Protein AF-A0A162D3D7-F1 (afdb_monomer)

Foldseek 3Di:
DDCVVVVVVVVVVPDDPDPPPDDDDDPPDDDDDDPDDDDDDPDDPPPPPPVPPPDDDDDDDPDPDPDDDDDDDDWDKKWKWWWAADPVGDIDIDIDIGTDDQDPVQSVCCVPVVDHPNHHFPDDPPDTDDDDHFDDDNDHGDMTID

Sequence (146 aa):
MSPLPFMLLLSLCWIRPQAFETTVCDCSEPLRMGILPFSGANCWPKGNGKNNVQVKYGVYSEERAAAHFPGYICAKWKNMKHITMSFFGQVVIVPDKVSIDTTPSECNDMVNHKKCNGNEMKASDNKYVFDHEPTTLKYWMSTVTA

Mean predicted aligned error: 20.04 Å

Solvent-accessible surface area (backbone atoms only — not comparable to full-atom values): 10210 Å² total; per-residue (Å²): 134,79,71,68,70,64,59,58,60,64,66,59,75,75,66,75,84,74,78,83,79,82,79,82,80,85,75,89,76,80,82,90,75,81,97,70,90,74,82,87,72,86,82,67,78,80,72,79,79,73,77,76,73,90,73,90,79,84,87,83,76,91,72,82,71,82,86,84,73,93,80,84,88,72,83,42,66,39,33,34,38,42,33,45,53,45,98,87,68,53,74,47,76,46,79,47,76,45,82,43,90,65,51,73,68,56,38,49,38,35,71,75,68,38,27,57,96,85,40,74,37,44,82,52,95,96,43,73,47,73,85,65,80,45,72,86,71,92,52,75,68,38,79,39,73,72

Radius of gyration: 50.1 Å; Cα contacts (8 Å, |Δi|>4): 122; chains: 1; bounding box: 76×42×134 Å

Organism: NCBI:txid35525

Structure (mmCIF, N/CA/C/O backbone):
data_AF-A0A162D3D7-F1
#
_entry.id   AF-A0A162D3D7-F1
#
loop_
_atom_site.group_PDB
_atom_site.id
_atom_site.type_symbol
_atom_site.label_atom_id
_atom_site.label_alt_id
_atom_site.label_comp_id
_atom_site.label_asym_id
_atom_site.label_entity_id
_atom_site.label_seq_id
_atom_site.pdbx_PDB_ins_code
_atom_site.Cartn_x
_atom_site.Cartn_y
_atom_site.Cartn_z
_atom_site.occupancy
_atom_site.B_iso_or_equiv
_atom_site.auth_seq_id
_atom_site.auth_comp_id
_atom_site.auth_asym_id
_atom_site.auth_atom_id
_atom_site.pdbx_PDB_model_num
ATOM 1 N N . MET A 1 1 ? -19.568 15.709 -112.166 1.00 46.06 1 MET A N 1
ATOM 2 C CA . MET A 1 1 ? -18.283 16.378 -112.475 1.00 46.06 1 MET A CA 1
ATOM 3 C C . MET A 1 1 ? -17.251 15.900 -111.463 1.00 46.06 1 MET A C 1
ATOM 5 O O . MET A 1 1 ? -17.601 15.714 -110.308 1.00 46.06 1 MET A O 1
ATOM 9 N N . SER A 1 2 ? -16.065 15.549 -111.957 1.00 53.56 2 SER A N 1
ATOM 10 C CA . SER A 1 2 ? -15.109 14.576 -111.396 1.00 53.56 2 SER A CA 1
ATOM 11 C C . SER A 1 2 ? -14.610 14.881 -109.966 1.00 53.56 2 SER A C 1
ATOM 13 O O . SER A 1 2 ? -14.330 16.045 -109.694 1.00 53.56 2 SER A O 1
ATOM 15 N N . PRO A 1 3 ? -14.415 13.881 -109.074 1.00 57.16 3 PRO A N 1
ATOM 16 C CA . PRO A 1 3 ? -13.950 14.091 -107.693 1.00 57.16 3 PRO A CA 1
ATOM 17 C C . PRO A 1 3 ? -12.420 14.244 -107.574 1.00 57.16 3 PRO A C 1
ATOM 19 O O . PRO A 1 3 ? -11.886 14.379 -106.475 1.00 57.16 3 PRO A O 1
ATOM 22 N N . LEU A 1 4 ? -11.697 14.253 -108.700 1.00 58.34 4 LEU A N 1
ATOM 23 C CA . LEU A 1 4 ? -10.238 14.380 -108.746 1.00 58.34 4 LEU A CA 1
ATOM 24 C C . LEU A 1 4 ? -9.638 15.675 -108.153 1.00 58.34 4 LEU A C 1
ATOM 26 O O . LEU A 1 4 ? -8.566 15.566 -107.557 1.00 58.34 4 LEU A O 1
ATOM 30 N N . PRO A 1 5 ? -10.254 16.875 -108.227 1.00 58.16 5 PRO A N 1
ATOM 31 C CA . PRO A 1 5 ? -9.637 18.056 -107.624 1.00 58.16 5 PRO A CA 1
ATOM 32 C C . PRO A 1 5 ? -9.719 18.033 -106.088 1.00 58.16 5 PRO A C 1
ATOM 34 O O . PRO A 1 5 ? -8.891 18.648 -105.424 1.00 58.16 5 PRO A O 1
ATOM 37 N N . PHE A 1 6 ? -10.666 17.281 -105.512 1.00 58.59 6 PHE A N 1
ATOM 38 C CA . PHE A 1 6 ? -10.881 17.210 -104.063 1.00 58.59 6 PHE A CA 1
ATOM 39 C C . PHE A 1 6 ? -9.842 16.324 -103.350 1.00 58.59 6 PHE A C 1
ATOM 41 O O . PHE A 1 6 ? -9.469 16.603 -102.214 1.00 58.59 6 PHE A O 1
ATOM 48 N N . MET A 1 7 ? -9.310 15.301 -104.032 1.00 59.78 7 MET A N 1
ATOM 49 C CA . MET A 1 7 ? -8.263 14.414 -103.493 1.00 59.78 7 MET A CA 1
ATOM 50 C C . MET A 1 7 ? -6.859 15.044 -103.509 1.00 59.78 7 MET A C 1
ATOM 52 O O . MET A 1 7 ? -6.045 14.747 -102.638 1.00 59.78 7 MET A O 1
ATOM 56 N N . LEU A 1 8 ? -6.571 15.957 -104.444 1.00 59.91 8 LEU A N 1
ATOM 57 C CA . LEU A 1 8 ? -5.290 16.681 -104.499 1.00 59.91 8 LEU A CA 1
ATOM 58 C C . LEU A 1 8 ? -5.172 17.739 -103.390 1.00 59.91 8 LEU A C 1
ATOM 60 O O . LEU A 1 8 ? -4.105 17.894 -102.801 1.00 59.91 8 LEU A O 1
ATOM 64 N N . LEU A 1 9 ? -6.274 18.403 -103.032 1.00 57.97 9 LEU A N 1
ATOM 65 C CA . LEU A 1 9 ? -6.306 19.405 -101.959 1.00 57.97 9 LEU A CA 1
ATOM 66 C C . LEU A 1 9 ? -6.099 18.803 -100.558 1.00 57.97 9 LEU A C 1
ATOM 68 O O . LEU A 1 9 ? -5.466 19.435 -99.717 1.00 57.97 9 LEU A O 1
ATOM 72 N N . LEU A 1 10 ? -6.534 17.559 -100.323 1.00 57.84 10 LEU A N 1
ATOM 73 C CA . LEU A 1 10 ? -6.277 16.840 -99.065 1.00 57.84 10 LEU A CA 1
ATOM 74 C C . LEU A 1 10 ? -4.800 16.431 -98.897 1.00 57.84 10 LEU A C 1
ATOM 76 O O . LEU A 1 10 ? -4.317 16.367 -97.770 1.00 57.84 10 LEU A O 1
ATOM 80 N N . SER A 1 11 ? -4.057 16.230 -99.994 1.00 60.66 11 SER A N 1
ATOM 81 C CA . SER A 1 11 ? -2.624 15.881 -99.944 1.00 60.66 11 SER A CA 1
ATOM 82 C C . SER A 1 11 ? -1.685 17.046 -99.593 1.00 60.66 11 SER A C 1
ATOM 84 O O . SER A 1 11 ? -0.559 16.814 -99.159 1.00 60.66 11 SER A O 1
ATOM 86 N N . LEU A 1 12 ? -2.138 18.300 -99.712 1.00 58.28 12 LEU A N 1
ATOM 87 C CA . LEU A 1 12 ? -1.333 19.493 -99.403 1.00 58.28 12 LEU A CA 1
ATOM 88 C C . LEU A 1 12 ? -1.488 19.969 -97.944 1.00 58.28 12 LEU A C 1
ATOM 90 O O . LEU A 1 12 ? -0.704 20.793 -97.479 1.00 58.28 12 LEU A O 1
ATOM 94 N N . CYS A 1 13 ? -2.433 19.404 -97.182 1.00 52.62 13 CYS A N 1
ATOM 95 C CA . CYS A 1 13 ? -2.620 19.685 -95.751 1.00 52.62 13 CYS A CA 1
ATOM 96 C C . CYS A 1 13 ? -1.647 18.937 -94.814 1.00 52.62 13 CYS A C 1
ATOM 98 O O . CYS A 1 13 ? -1.730 19.106 -93.597 1.00 52.62 13 CYS A O 1
ATOM 100 N N . TRP A 1 14 ? -0.703 18.152 -95.346 1.00 52.34 14 TRP A N 1
ATOM 101 C CA . TRP A 1 14 ? 0.344 17.483 -94.557 1.00 52.34 14 TRP A CA 1
ATOM 102 C C . TRP A 1 14 ? 1.698 18.191 -94.538 1.00 52.34 14 TRP A C 1
ATOM 104 O O . TRP A 1 14 ? 2.630 17.698 -93.909 1.00 52.34 14 TRP A O 1
ATOM 114 N N . ILE A 1 15 ? 1.808 19.380 -95.128 1.00 56.00 15 ILE A N 1
ATOM 115 C CA . ILE A 1 15 ? 3.042 20.164 -95.063 1.00 56.00 15 ILE A CA 1
ATOM 116 C C . ILE A 1 15 ? 2.769 21.416 -94.236 1.00 56.00 15 ILE A C 1
ATOM 118 O O . ILE A 1 15 ? 2.487 22.490 -94.759 1.00 56.00 15 ILE A O 1
ATOM 122 N N . ARG A 1 16 ? 2.832 21.279 -92.907 1.00 49.81 16 ARG A N 1
ATOM 123 C CA . ARG A 1 16 ? 3.050 22.454 -92.059 1.00 49.81 16 ARG A CA 1
ATOM 124 C C . ARG A 1 16 ? 4.502 22.902 -92.258 1.00 49.81 16 ARG A C 1
ATOM 126 O O . ARG A 1 16 ? 5.392 22.109 -91.953 1.00 49.81 16 ARG A O 1
ATOM 133 N N . PRO A 1 17 ? 4.770 24.149 -92.685 1.00 50.47 17 PRO A N 1
ATOM 134 C CA . PRO A 1 17 ? 6.061 24.763 -92.428 1.00 50.47 17 PRO A CA 1
ATOM 135 C C . PRO A 1 17 ? 6.136 24.977 -90.915 1.00 50.47 17 PRO A C 1
ATOM 137 O O . PRO A 1 17 ? 5.526 25.901 -90.377 1.00 50.47 17 PRO A O 1
ATOM 140 N N . GLN A 1 18 ? 6.799 24.074 -90.193 1.00 46.12 18 GLN A N 1
ATOM 141 C CA . GLN A 1 18 ? 7.162 24.386 -88.819 1.00 46.12 18 GLN A CA 1
ATOM 142 C C . GLN A 1 18 ? 8.255 25.447 -88.882 1.00 46.12 18 GLN A C 1
ATOM 144 O O . GLN A 1 18 ? 9.323 25.231 -89.452 1.00 46.12 18 GLN A O 1
ATOM 149 N N . ALA A 1 19 ? 7.906 26.623 -88.363 1.00 47.59 19 ALA A N 1
ATOM 150 C CA . ALA A 1 19 ? 8.816 27.715 -88.096 1.00 47.59 19 ALA A CA 1
ATOM 151 C C . ALA A 1 19 ? 10.085 27.160 -87.442 1.00 47.59 19 ALA A C 1
ATOM 153 O O . ALA A 1 19 ? 10.014 26.434 -86.451 1.00 47.59 19 ALA A O 1
ATOM 154 N N . PHE A 1 20 ? 11.236 27.473 -88.025 1.00 41.09 20 PHE A N 1
ATOM 155 C CA . PHE A 1 20 ? 12.512 27.161 -87.408 1.00 41.09 20 PHE A CA 1
ATOM 156 C C . PHE A 1 20 ? 12.688 28.128 -86.233 1.00 41.09 20 PHE A C 1
ATOM 158 O O . PHE A 1 20 ? 12.971 29.308 -86.426 1.00 41.09 20 PHE A O 1
ATOM 165 N N . GLU A 1 21 ? 12.460 27.645 -85.017 1.00 39.12 21 GLU A N 1
ATOM 166 C CA . GLU A 1 21 ? 12.860 28.334 -83.797 1.00 39.12 21 GLU A CA 1
ATOM 167 C C . GLU A 1 21 ? 14.363 28.086 -83.619 1.00 39.12 21 GLU A C 1
ATOM 169 O O . GLU A 1 21 ? 14.800 26.991 -83.269 1.00 39.12 21 GLU A O 1
ATOM 174 N N . THR A 1 22 ? 15.190 29.072 -83.969 1.00 43.09 22 THR A N 1
ATOM 175 C CA . THR A 1 22 ? 16.642 28.963 -83.805 1.00 43.09 22 THR A CA 1
ATOM 176 C C . THR A 1 22 ? 17.001 29.235 -82.348 1.00 43.09 22 THR A C 1
ATOM 178 O O . THR A 1 22 ? 17.090 30.390 -81.932 1.00 43.09 22 THR A O 1
ATOM 181 N N . THR A 1 23 ? 17.235 28.191 -81.560 1.00 43.44 23 THR A N 1
ATOM 182 C CA . THR A 1 23 ? 17.892 28.337 -80.257 1.00 43.44 23 THR A CA 1
ATOM 183 C C . THR A 1 23 ? 19.396 28.485 -80.477 1.00 43.44 23 THR A C 1
ATOM 185 O O . THR A 1 23 ? 20.048 27.562 -80.966 1.00 43.44 23 THR A O 1
ATOM 188 N N . VAL A 1 24 ? 19.949 29.650 -80.138 1.00 51.78 24 VAL A N 1
ATOM 189 C CA . VAL A 1 24 ? 21.399 29.882 -80.126 1.00 51.78 24 VAL A CA 1
ATOM 190 C C . VAL A 1 24 ? 21.991 29.104 -78.955 1.00 51.78 24 VAL A C 1
ATOM 192 O O . VAL A 1 24 ? 21.587 29.305 -77.812 1.00 51.78 24 VAL A O 1
ATOM 195 N N . CYS A 1 25 ? 22.921 28.191 -79.234 1.00 49.53 25 CYS A N 1
ATOM 196 C CA . CYS A 1 25 ? 23.616 27.450 -78.188 1.00 49.53 25 CYS A CA 1
ATOM 197 C C . CYS A 1 25 ? 24.571 28.371 -77.417 1.00 49.53 25 CYS A C 1
ATOM 199 O O . CYS A 1 25 ? 25.361 29.099 -78.020 1.00 49.53 25 CYS A O 1
ATOM 201 N N . ASP A 1 26 ? 24.508 28.300 -76.088 1.00 49.78 26 ASP A N 1
ATOM 202 C CA . ASP A 1 26 ? 25.478 28.919 -75.188 1.00 49.78 26 ASP A CA 1
ATOM 203 C C . ASP A 1 26 ? 26.783 28.104 -75.205 1.00 49.78 26 ASP A C 1
ATOM 205 O O . ASP A 1 26 ? 26.806 26.917 -74.874 1.00 49.78 26 ASP A O 1
ATOM 209 N N . CYS A 1 27 ? 27.866 28.744 -75.649 1.00 55.62 27 CYS A N 1
ATOM 210 C CA . CYS A 1 27 ? 29.176 28.135 -75.893 1.00 55.62 27 CYS A CA 1
ATOM 211 C C . CYS A 1 27 ? 30.159 28.320 -74.725 1.00 55.62 27 CYS A C 1
ATOM 213 O O . CYS A 1 27 ? 31.371 28.223 -74.924 1.00 55.62 27 CYS A O 1
ATOM 215 N N . SER A 1 28 ? 29.664 28.607 -73.522 1.00 60.53 28 SER A N 1
ATOM 216 C CA . SER A 1 28 ? 30.516 28.967 -72.384 1.00 60.53 28 SER A CA 1
ATOM 217 C C . SER A 1 28 ? 31.378 27.810 -71.842 1.00 60.53 28 SER A C 1
ATOM 219 O O . SER A 1 28 ? 32.438 28.072 -71.278 1.00 60.53 28 SER A O 1
ATOM 221 N N . GLU A 1 29 ? 31.014 26.538 -72.071 1.00 54.88 29 GLU A N 1
ATOM 222 C CA . GLU A 1 29 ? 31.811 25.372 -71.636 1.00 54.88 29 GLU A CA 1
ATOM 223 C C . GLU A 1 29 ? 31.888 24.257 -72.706 1.00 54.88 29 GLU A C 1
ATOM 225 O O . GLU A 1 29 ? 31.077 23.328 -72.720 1.00 54.88 29 GLU A O 1
ATOM 230 N N . PRO A 1 30 ? 32.866 24.298 -73.631 1.00 52.97 30 PRO A N 1
ATOM 231 C CA . PRO A 1 30 ? 32.988 23.286 -74.675 1.00 52.97 30 PRO A CA 1
ATOM 232 C C . PRO A 1 30 ? 33.653 21.997 -74.162 1.00 52.97 30 PRO A C 1
ATOM 234 O O . PRO A 1 30 ? 34.852 21.960 -73.873 1.00 52.97 30 PRO A O 1
ATOM 237 N N . LEU A 1 31 ? 32.911 20.888 -74.157 1.00 50.34 31 LEU A N 1
A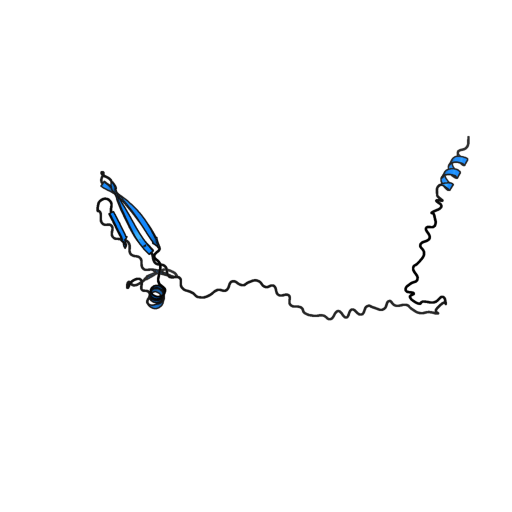TOM 238 C CA . LEU A 1 31 ? 33.493 19.544 -74.082 1.00 50.34 31 LEU A CA 1
ATOM 239 C C . LEU A 1 31 ? 34.110 19.178 -75.444 1.00 50.34 31 LEU A C 1
ATOM 241 O O . LEU A 1 31 ? 33.415 19.010 -76.443 1.00 50.34 31 LEU A O 1
ATOM 245 N N . ARG A 1 32 ? 35.443 19.066 -75.492 1.00 51.50 32 ARG A N 1
ATOM 246 C CA . ARG A 1 32 ? 36.207 18.739 -76.706 1.00 51.50 32 ARG A CA 1
ATOM 247 C C . ARG A 1 32 ? 35.967 17.296 -77.178 1.00 51.50 32 ARG A C 1
ATOM 249 O O . ARG A 1 32 ? 36.524 16.367 -76.602 1.00 51.50 32 ARG A O 1
ATOM 256 N N . MET A 1 33 ? 35.276 17.129 -78.307 1.00 47.94 33 MET A N 1
ATOM 257 C CA . MET A 1 33 ? 35.497 16.029 -79.259 1.00 47.94 33 MET A CA 1
ATOM 258 C C . MET A 1 33 ? 35.503 16.614 -80.679 1.00 47.94 33 MET A C 1
ATOM 260 O O . MET A 1 33 ? 34.589 17.339 -81.057 1.00 47.94 33 MET A O 1
ATOM 264 N N . GLY A 1 34 ? 36.585 16.390 -81.429 1.00 44.94 34 GLY A N 1
ATOM 265 C CA . GLY A 1 34 ? 36.796 16.971 -82.759 1.00 44.94 34 GLY A CA 1
ATOM 266 C C . GLY A 1 34 ? 36.086 16.228 -83.897 1.00 44.94 34 GLY A C 1
ATOM 267 O O . GLY A 1 34 ? 35.632 15.098 -83.741 1.00 44.94 34 GLY A O 1
ATOM 268 N N . ILE A 1 35 ? 36.055 16.874 -85.065 1.00 52.06 35 ILE A N 1
ATOM 269 C CA . ILE A 1 35 ? 35.553 16.354 -86.345 1.00 52.06 35 ILE A CA 1
ATOM 270 C C . ILE A 1 35 ? 36.710 15.644 -87.069 1.00 52.06 35 ILE A C 1
ATOM 272 O O . ILE A 1 35 ? 37.400 16.271 -87.859 1.00 52.06 35 ILE A O 1
ATOM 276 N N . LEU A 1 36 ? 36.960 14.364 -86.786 1.00 46.47 36 LEU A N 1
ATOM 277 C CA . LEU A 1 36 ? 37.740 13.441 -87.632 1.00 46.47 36 LEU A CA 1
ATOM 278 C C . LEU A 1 36 ? 37.281 11.997 -87.326 1.00 46.47 36 LEU A C 1
ATOM 280 O O . LEU A 1 36 ? 36.941 11.707 -86.177 1.00 46.47 36 LEU A O 1
ATOM 284 N N . PRO A 1 37 ? 37.242 11.083 -88.315 1.00 45.00 37 PRO A N 1
ATOM 285 C CA . PRO A 1 37 ? 36.771 9.720 -88.104 1.00 45.00 37 PRO A CA 1
ATOM 286 C C . PRO A 1 37 ? 37.827 8.912 -87.340 1.00 45.00 37 PRO A C 1
ATOM 288 O O . PRO A 1 37 ? 38.966 8.781 -87.786 1.00 45.00 37 PRO A O 1
ATOM 291 N N . PHE A 1 38 ? 37.448 8.343 -86.197 1.00 37.78 38 PHE A N 1
ATOM 292 C CA . PHE A 1 38 ? 38.295 7.408 -85.462 1.00 37.78 38 PHE A CA 1
ATOM 293 C C . PHE A 1 38 ? 38.089 5.993 -86.008 1.00 37.78 38 PHE A C 1
ATOM 295 O O . PHE A 1 38 ? 36.988 5.445 -85.962 1.00 37.78 38 PHE A O 1
ATOM 302 N N . SER A 1 39 ? 39.161 5.394 -86.524 1.00 45.81 39 SER A N 1
ATOM 303 C CA . SER A 1 39 ? 39.223 3.966 -86.828 1.00 45.81 39 SER A CA 1
ATOM 304 C C . SER A 1 39 ? 38.944 3.160 -85.558 1.00 45.81 39 SER A C 1
ATOM 306 O O . SER A 1 39 ? 39.699 3.272 -84.595 1.00 45.81 39 SER A O 1
ATOM 308 N N . GLY A 1 40 ? 37.870 2.366 -85.568 1.00 51.28 40 GLY A N 1
ATOM 309 C CA . GLY A 1 40 ? 37.612 1.257 -84.644 1.00 51.28 40 GLY A CA 1
ATOM 310 C C . GLY A 1 40 ? 37.990 1.498 -83.182 1.00 51.28 40 GLY A C 1
ATOM 311 O O . GLY A 1 40 ? 38.951 0.912 -82.696 1.00 51.28 40 GLY A O 1
ATOM 312 N N . ALA A 1 41 ? 37.221 2.305 -82.456 1.00 51.00 41 ALA A N 1
ATOM 313 C CA . ALA A 1 41 ? 37.341 2.378 -81.005 1.00 51.00 41 ALA A CA 1
ATOM 314 C C . ALA A 1 41 ? 36.006 1.982 -80.375 1.00 51.00 41 ALA A C 1
ATOM 316 O O . ALA A 1 41 ? 35.035 2.735 -80.398 1.00 51.00 41 ALA A O 1
ATOM 317 N N . ASN A 1 42 ? 35.959 0.766 -79.832 1.00 53.22 42 ASN A N 1
ATOM 318 C CA . ASN A 1 42 ? 34.832 0.266 -79.058 1.00 53.22 42 ASN A CA 1
ATOM 319 C C . ASN A 1 42 ? 34.666 1.145 -77.811 1.00 53.22 42 ASN A C 1
ATOM 321 O O . ASN A 1 42 ? 35.366 0.957 -76.814 1.00 53.22 42 ASN A O 1
ATOM 325 N N . CYS A 1 43 ? 33.758 2.119 -77.865 1.00 49.12 43 CYS A N 1
ATOM 326 C CA . CYS A 1 43 ? 33.374 2.906 -76.700 1.00 49.12 43 CYS A CA 1
ATOM 327 C C . CYS A 1 43 ? 32.541 2.027 -75.765 1.00 49.12 43 CYS A C 1
ATOM 329 O O . CYS A 1 43 ? 31.321 1.946 -75.880 1.00 49.12 43 CYS A O 1
ATOM 331 N N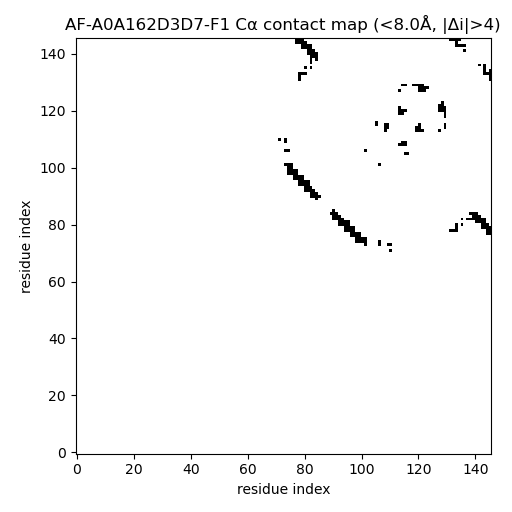 . TRP A 1 44 ? 33.206 1.358 -74.828 1.00 53.44 44 TRP A N 1
ATOM 332 C CA . TRP A 1 44 ? 32.522 0.787 -73.677 1.00 53.44 44 TRP A CA 1
ATOM 333 C C . TRP A 1 44 ? 32.188 1.923 -72.708 1.00 53.44 44 TRP A C 1
ATOM 335 O O . TRP A 1 44 ? 33.070 2.742 -72.420 1.00 53.44 44 TRP A O 1
ATOM 345 N N . PRO A 1 45 ? 30.947 2.012 -72.195 1.00 56.66 45 PRO A N 1
ATOM 346 C CA . PRO A 1 45 ? 30.648 2.961 -71.136 1.00 56.66 45 PRO A CA 1
ATOM 347 C C . PRO A 1 45 ? 31.616 2.683 -69.985 1.00 56.66 45 PRO A C 1
ATOM 349 O O . PRO A 1 45 ? 31.765 1.530 -69.571 1.00 56.66 45 PRO A O 1
ATOM 352 N N . LYS A 1 46 ? 32.305 3.719 -69.485 1.00 56.88 46 LYS A N 1
ATOM 353 C CA . LYS A 1 46 ? 33.073 3.594 -68.242 1.00 56.88 46 LYS A CA 1
ATOM 354 C C . LYS A 1 46 ? 32.091 3.087 -67.196 1.00 56.88 46 LYS A C 1
ATOM 356 O O . LYS A 1 46 ? 31.181 3.814 -66.804 1.00 56.88 46 LYS A O 1
ATOM 361 N N . GLY A 1 47 ? 32.243 1.825 -66.802 1.00 52.94 47 GLY A N 1
ATOM 362 C CA . GLY A 1 47 ? 31.485 1.267 -65.701 1.00 52.94 47 GLY A CA 1
AT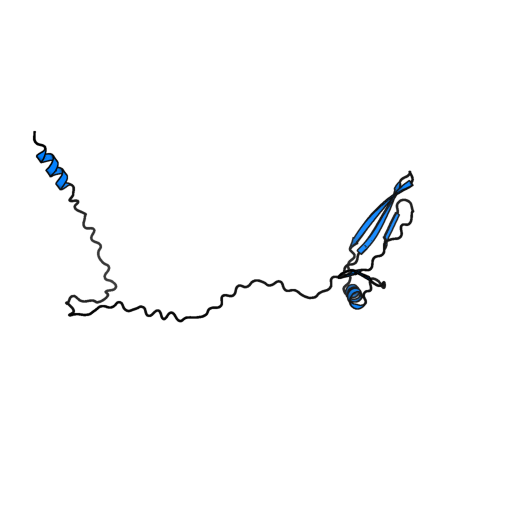OM 363 C C . GLY A 1 47 ? 31.706 2.192 -64.521 1.00 52.94 47 GLY A C 1
ATOM 364 O O . GLY A 1 47 ? 32.846 2.395 -64.101 1.00 52.94 47 GLY A O 1
ATOM 365 N N . ASN A 1 48 ? 30.637 2.811 -64.029 1.00 56.12 48 ASN A N 1
ATOM 366 C CA . ASN A 1 48 ? 30.696 3.493 -62.754 1.00 56.12 48 ASN A CA 1
ATOM 367 C C . ASN A 1 48 ? 31.019 2.393 -61.751 1.00 56.12 48 ASN A C 1
ATOM 369 O O . ASN A 1 48 ? 30.127 1.638 -61.366 1.00 56.12 48 ASN A O 1
ATOM 373 N N . GLY A 1 49 ? 32.295 2.261 -61.392 1.00 54.56 49 GLY A N 1
ATOM 374 C CA . GLY A 1 49 ? 32.763 1.423 -60.303 1.00 54.56 49 GLY A CA 1
ATOM 375 C C . GLY A 1 49 ? 32.226 1.999 -59.004 1.00 54.56 49 GLY A C 1
ATOM 376 O O . GLY A 1 49 ? 32.974 2.530 -58.190 1.00 54.56 49 GLY A O 1
ATOM 377 N N . LYS A 1 50 ? 30.904 1.950 -58.821 1.00 59.97 50 LYS A N 1
ATOM 378 C CA . LYS A 1 50 ? 30.296 2.017 -57.509 1.00 59.97 50 LYS A CA 1
ATOM 379 C C . LYS A 1 50 ? 30.742 0.726 -56.850 1.00 59.97 50 LYS A C 1
ATOM 381 O O . LYS A 1 50 ? 30.102 -0.312 -56.994 1.00 59.97 50 LYS A O 1
ATOM 386 N N . ASN A 1 51 ? 31.904 0.789 -56.209 1.00 61.72 51 ASN A N 1
ATOM 387 C CA . ASN A 1 51 ? 32.319 -0.204 -55.244 1.00 61.72 51 ASN A CA 1
ATOM 388 C C . ASN A 1 51 ? 31.254 -0.157 -54.151 1.00 61.72 51 ASN A C 1
ATOM 390 O O . ASN A 1 51 ? 31.339 0.646 -53.224 1.00 61.72 51 ASN A O 1
ATOM 394 N N . ASN A 1 52 ? 30.197 -0.951 -54.318 1.00 61.62 52 ASN A N 1
ATOM 395 C CA . ASN A 1 52 ? 29.213 -1.198 -53.283 1.00 61.62 52 ASN A CA 1
ATOM 396 C C . ASN A 1 52 ? 29.946 -1.993 -52.207 1.00 61.62 52 ASN A C 1
ATOM 398 O O . ASN A 1 52 ? 29.946 -3.222 -52.207 1.00 61.62 52 ASN A O 1
ATOM 402 N N . VAL A 1 53 ? 30.658 -1.279 -51.336 1.00 70.56 53 VAL A N 1
ATOM 403 C CA . VAL A 1 53 ? 31.276 -1.873 -50.162 1.00 70.56 53 VAL A CA 1
ATOM 404 C C . VAL A 1 53 ? 30.125 -2.347 -49.295 1.00 70.56 53 VAL A C 1
AT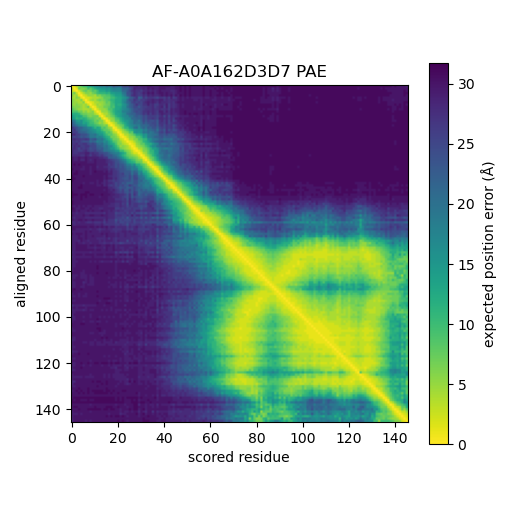OM 406 O O . VAL A 1 53 ? 29.295 -1.551 -48.856 1.00 70.56 53 VAL A O 1
ATOM 409 N N . GLN A 1 54 ? 30.038 -3.659 -49.100 1.00 70.75 54 GLN A N 1
ATOM 410 C CA . GLN A 1 54 ? 29.026 -4.248 -48.244 1.00 70.75 54 GLN A CA 1
ATOM 411 C C . GLN A 1 54 ? 29.330 -3.852 -46.797 1.00 70.75 54 GLN A C 1
ATOM 413 O O . GLN A 1 54 ? 30.129 -4.484 -46.110 1.00 70.75 54 GLN A O 1
ATOM 418 N N . VAL A 1 55 ? 28.711 -2.765 -46.349 1.00 76.25 55 VAL A N 1
ATOM 419 C CA . VAL A 1 55 ? 28.799 -2.288 -44.972 1.00 76.25 55 VAL A CA 1
ATOM 420 C C . VAL A 1 55 ? 27.617 -2.834 -44.185 1.00 76.25 55 VAL A C 1
ATOM 422 O O . VAL A 1 55 ? 26.464 -2.737 -44.606 1.00 76.25 55 VAL A O 1
ATOM 425 N N . LYS A 1 56 ? 27.895 -3.437 -43.030 1.00 79.44 56 LYS A N 1
ATOM 426 C CA . LYS A 1 56 ? 26.851 -3.791 -42.069 1.00 79.44 56 LYS A CA 1
ATOM 427 C C . LYS A 1 56 ? 26.562 -2.551 -41.236 1.00 79.44 56 LYS A C 1
ATOM 429 O O . LYS A 1 56 ? 27.419 -2.123 -40.469 1.00 79.44 56 LYS A O 1
ATOM 434 N N . TYR A 1 57 ? 25.379 -1.974 -41.403 1.00 76.25 57 TYR A N 1
ATOM 435 C CA . TYR A 1 57 ? 24.897 -0.894 -40.552 1.00 76.25 57 TYR A CA 1
ATOM 436 C C . TYR A 1 57 ? 23.917 -1.465 -39.523 1.00 76.25 57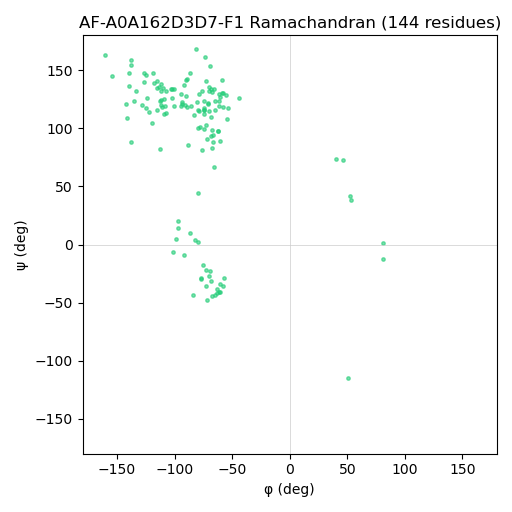 TYR A C 1
ATOM 438 O O . TYR A 1 57 ? 23.049 -2.269 -39.858 1.00 76.25 57 TYR A O 1
ATOM 446 N N . GLY A 1 58 ? 24.084 -1.078 -38.260 1.00 81.62 58 GLY A N 1
ATOM 447 C CA . GLY A 1 58 ? 23.084 -1.300 -37.221 1.00 81.62 58 GLY A CA 1
ATOM 448 C C . GLY A 1 58 ? 22.217 -0.053 -37.117 1.00 81.62 58 GLY A C 1
ATOM 449 O O . GLY A 1 58 ? 22.743 1.024 -36.845 1.00 81.62 58 GLY A O 1
ATOM 450 N N . VAL A 1 59 ? 20.915 -0.186 -37.365 1.00 81.81 59 VAL A N 1
ATOM 451 C CA . VAL A 1 59 ? 19.947 0.879 -37.082 1.00 81.81 59 VAL A CA 1
ATOM 452 C C . VAL A 1 59 ? 19.427 0.646 -35.675 1.00 81.81 59 VAL A C 1
ATOM 454 O O . VAL A 1 59 ? 18.854 -0.405 -35.399 1.00 81.81 59 VAL A O 1
ATOM 457 N N . TYR A 1 60 ? 19.636 1.616 -34.794 1.00 82.19 60 TYR A N 1
ATOM 458 C CA . TYR A 1 60 ? 19.108 1.589 -33.437 1.00 82.19 60 TYR A CA 1
ATOM 459 C C . TYR A 1 60 ? 18.019 2.651 -33.322 1.00 82.19 60 TYR A C 1
ATOM 461 O O . TYR A 1 60 ? 18.189 3.772 -33.800 1.00 82.19 60 TYR A O 1
ATOM 469 N N . SER A 1 61 ? 16.900 2.283 -32.706 1.00 81.88 61 SER A N 1
ATOM 470 C CA . SER A 1 61 ? 15.838 3.208 -32.321 1.00 81.88 61 SER A CA 1
ATOM 471 C C . SER A 1 61 ? 15.885 3.370 -30.809 1.00 81.88 61 SER A C 1
ATOM 473 O O . SER A 1 61 ? 15.952 2.373 -30.090 1.00 81.88 61 SER A O 1
ATOM 475 N N . GLU A 1 62 ? 15.843 4.607 -30.323 1.00 75.81 62 GLU A N 1
ATOM 476 C CA . GLU A 1 62 ? 15.731 4.887 -28.892 1.00 75.81 62 GLU A CA 1
ATOM 477 C C . GLU A 1 62 ? 14.291 4.638 -28.434 1.00 75.81 62 GLU A C 1
ATOM 479 O O . GLU A 1 62 ? 13.480 5.555 -28.311 1.00 75.81 62 GLU A O 1
ATOM 484 N N . GLU A 1 63 ? 13.943 3.377 -28.188 1.00 76.88 63 GLU A N 1
ATOM 485 C CA . GLU A 1 63 ? 12.786 3.088 -27.350 1.00 76.88 63 GLU A CA 1
ATOM 486 C C . GLU A 1 63 ? 13.188 3.375 -25.901 1.00 76.88 63 GLU A C 1
ATOM 488 O O . GLU A 1 63 ? 14.099 2.748 -25.353 1.00 76.88 63 GLU A O 1
ATOM 493 N N . ARG A 1 64 ? 12.546 4.367 -25.274 1.00 74.56 64 ARG A N 1
ATOM 494 C CA . ARG A 1 64 ? 12.745 4.629 -23.847 1.00 74.56 64 ARG A CA 1
ATOM 495 C C . ARG A 1 64 ? 12.177 3.451 -23.065 1.00 74.56 64 ARG A C 1
ATOM 497 O O . ARG A 1 64 ? 10.986 3.422 -22.769 1.00 74.56 64 ARG A O 1
ATOM 504 N N . ALA A 1 65 ? 13.032 2.493 -22.729 1.00 76.31 65 ALA A N 1
ATOM 505 C CA . ALA A 1 65 ? 12.670 1.424 -21.817 1.00 76.31 65 ALA A CA 1
ATOM 506 C C . ALA A 1 65 ? 12.231 2.036 -20.479 1.00 76.31 65 ALA A C 1
ATOM 508 O O . ALA A 1 65 ? 12.916 2.901 -19.923 1.00 76.31 65 ALA A O 1
ATOM 509 N N . ALA A 1 66 ? 11.079 1.601 -19.967 1.00 80.81 66 ALA A N 1
ATOM 510 C CA . ALA A 1 66 ? 10.645 1.984 -18.634 1.00 80.81 66 ALA A CA 1
ATOM 511 C C . ALA A 1 66 ? 11.680 1.476 -17.621 1.00 80.81 66 ALA A C 1
ATOM 513 O O . ALA A 1 66 ? 11.946 0.278 -17.526 1.00 80.81 66 ALA A O 1
ATOM 514 N N . ALA A 1 67 ? 12.294 2.395 -16.880 1.00 81.62 67 ALA A N 1
ATOM 515 C CA . ALA A 1 67 ? 13.208 2.025 -15.817 1.00 81.62 67 ALA A CA 1
ATOM 516 C C . ALA A 1 67 ? 12.392 1.504 -14.630 1.00 81.62 67 ALA A C 1
ATOM 518 O O . ALA A 1 67 ? 11.598 2.231 -14.031 1.00 81.62 67 ALA A O 1
ATOM 519 N N . HIS A 1 68 ? 12.579 0.229 -14.304 1.00 85.12 68 HIS A N 1
ATOM 520 C CA . HIS A 1 68 ? 11.979 -0.387 -13.131 1.00 85.12 68 HIS A CA 1
ATOM 521 C C . HIS A 1 68 ? 12.970 -0.313 -11.973 1.00 85.12 68 HIS A C 1
ATOM 523 O O . HIS A 1 68 ? 14.086 -0.820 -12.073 1.00 8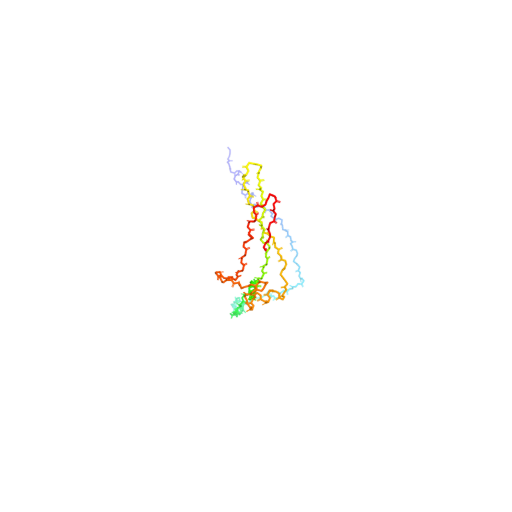5.12 68 HIS A O 1
ATOM 529 N N . PHE A 1 69 ? 12.551 0.298 -10.868 1.00 86.12 69 PHE A N 1
ATOM 530 C CA . PHE A 1 69 ? 13.346 0.371 -9.647 1.00 86.12 69 PHE A CA 1
ATOM 531 C C . PHE A 1 69 ? 12.642 -0.401 -8.531 1.00 86.12 69 PHE A C 1
ATOM 533 O O . PHE A 1 69 ? 11.427 -0.250 -8.368 1.00 86.12 69 PHE A O 1
ATOM 540 N N . PRO A 1 70 ? 13.368 -1.225 -7.756 1.00 86.94 70 PRO A N 1
ATOM 541 C CA . PRO A 1 70 ? 12.796 -1.845 -6.575 1.00 86.94 70 PRO A CA 1
ATOM 542 C C . PRO A 1 70 ? 12.476 -0.759 -5.547 1.00 86.94 70 PRO A C 1
ATOM 544 O O . PRO A 1 70 ? 13.290 0.125 -5.278 1.00 86.94 70 PRO A O 1
ATOM 547 N N . GLY A 1 71 ? 11.286 -0.830 -4.965 1.00 88.06 71 GLY A N 1
ATOM 548 C CA . GLY A 1 71 ? 10.835 0.139 -3.982 1.00 88.06 71 GLY A CA 1
ATOM 549 C C . GLY A 1 71 ? 9.693 -0.406 -3.145 1.00 88.06 71 GLY A C 1
ATOM 550 O O . GLY A 1 71 ? 9.037 -1.382 -3.510 1.00 88.06 71 GLY A O 1
ATOM 551 N N . TYR A 1 72 ? 9.465 0.249 -2.015 1.00 88.69 72 TYR A N 1
ATOM 552 C CA . TYR A 1 72 ? 8.355 -0.045 -1.123 1.00 88.69 72 TYR A CA 1
ATOM 553 C C . TYR A 1 72 ? 7.414 1.152 -1.091 1.00 88.69 72 TYR A C 1
ATOM 555 O O . TYR A 1 72 ? 7.859 2.299 -1.082 1.00 88.69 72 TYR A O 1
ATOM 563 N N . ILE A 1 73 ? 6.113 0.875 -1.057 1.00 90.19 73 ILE A N 1
ATOM 564 C CA . ILE A 1 73 ? 5.077 1.888 -0.876 1.00 90.19 73 ILE A CA 1
ATOM 565 C C . ILE A 1 73 ? 4.461 1.652 0.497 1.00 90.19 73 ILE A C 1
ATOM 567 O O . ILE A 1 73 ? 3.886 0.593 0.751 1.00 90.19 73 ILE A O 1
ATOM 571 N N . CYS A 1 74 ? 4.585 2.640 1.377 1.00 92.25 74 CYS A N 1
ATOM 572 C CA . CYS A 1 74 ? 3.935 2.639 2.680 1.00 92.25 74 CYS A CA 1
ATOM 573 C C . CYS A 1 74 ? 2.708 3.544 2.633 1.00 92.25 74 CYS A C 1
ATOM 575 O O . CYS A 1 74 ? 2.787 4.666 2.139 1.00 92.25 74 CYS A O 1
ATOM 577 N N . ALA A 1 75 ? 1.586 3.062 3.160 1.00 91.44 75 ALA A N 1
ATOM 578 C CA . ALA A 1 75 ? 0.361 3.839 3.261 1.00 91.44 75 ALA A CA 1
ATOM 579 C C . ALA A 1 75 ? -0.321 3.568 4.600 1.00 91.44 75 ALA A C 1
ATOM 581 O O . ALA A 1 75 ? -0.442 2.414 5.023 1.00 91.44 75 ALA A O 1
ATOM 582 N N . LYS A 1 76 ? -0.793 4.639 5.235 1.00 91.00 76 LYS A N 1
ATOM 583 C CA . LYS A 1 76 ? -1.561 4.605 6.476 1.00 91.00 76 L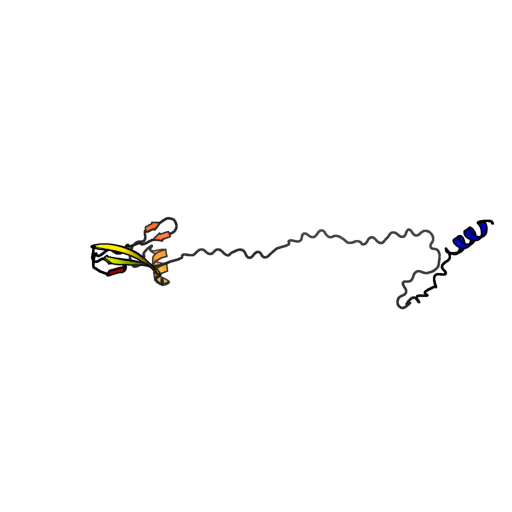YS A CA 1
ATOM 584 C C . LYS A 1 76 ? -2.937 5.201 6.241 1.00 91.00 76 LYS A C 1
ATOM 586 O O . LYS A 1 76 ? -3.121 6.122 5.445 1.00 91.00 76 LYS A O 1
ATOM 591 N N . TRP A 1 77 ? -3.903 4.675 6.975 1.00 89.75 77 TRP A N 1
ATOM 592 C CA . TRP A 1 77 ? -5.283 5.117 6.901 1.00 89.75 77 TRP A CA 1
ATOM 593 C C . TRP A 1 77 ? -5.874 5.158 8.300 1.00 89.75 77 TRP A C 1
ATOM 595 O O . TRP A 1 77 ? -5.538 4.319 9.133 1.00 89.75 77 TRP A O 1
ATOM 605 N N . LYS A 1 78 ? -6.783 6.099 8.520 1.00 86.75 78 LYS A N 1
ATOM 606 C CA . LYS A 1 78 ? -7.674 6.127 9.669 1.00 86.75 78 LYS A CA 1
ATOM 607 C C . LYS A 1 78 ? -8.972 5.437 9.282 1.00 86.75 78 LYS A C 1
ATOM 609 O O . LYS A 1 78 ? -9.636 5.890 8.348 1.00 86.75 78 LYS A O 1
ATOM 614 N N . ASN A 1 79 ? -9.333 4.374 9.989 1.00 87.06 79 ASN A N 1
ATOM 615 C CA . ASN A 1 79 ? -10.616 3.708 9.791 1.00 87.06 79 ASN A CA 1
ATOM 616 C C . ASN A 1 79 ? -11.649 4.347 10.725 1.00 87.06 79 ASN A C 1
ATOM 618 O O . ASN A 1 79 ? -11.434 4.462 11.935 1.00 87.06 79 ASN A O 1
ATOM 622 N N . MET A 1 80 ? -12.780 4.770 10.172 1.00 83.56 80 MET A N 1
ATOM 623 C CA . MET A 1 80 ? -13.846 5.450 10.901 1.00 83.56 80 MET A CA 1
ATOM 624 C C . MET A 1 80 ? -15.177 4.736 10.661 1.00 83.56 80 MET A C 1
ATOM 626 O O . MET A 1 80 ? -15.411 4.157 9.603 1.00 83.56 80 MET A O 1
ATOM 630 N N . LYS A 1 81 ? -16.064 4.745 11.657 1.00 85.38 81 LYS A N 1
ATOM 631 C CA . LYS A 1 81 ? -17.453 4.292 11.500 1.00 85.38 81 LYS A CA 1
ATOM 632 C C . LYS A 1 81 ? -18.385 5.377 12.027 1.00 85.38 81 LYS A C 1
ATOM 634 O O . LYS A 1 81 ? -18.317 5.733 13.206 1.00 85.38 81 LYS A O 1
ATOM 639 N N . HIS A 1 82 ? -19.259 5.884 11.163 1.00 82.88 82 HIS A N 1
ATOM 640 C CA . HIS A 1 82 ? -20.329 6.804 11.535 1.00 82.88 82 HIS A CA 1
ATOM 641 C C . HIS A 1 82 ? -21.568 6.006 11.921 1.00 82.88 82 HIS A C 1
ATOM 643 O O . HIS A 1 82 ? -22.113 5.259 11.108 1.00 82.88 82 HIS A O 1
ATOM 649 N N . ILE A 1 83 ? -22.004 6.152 13.170 1.00 82.81 83 ILE A N 1
ATOM 650 C CA . ILE A 1 83 ? -23.134 5.411 13.724 1.00 82.81 83 ILE A CA 1
ATOM 651 C C . ILE A 1 83 ? -24.296 6.383 13.909 1.00 82.81 83 ILE A C 1
ATOM 653 O O . ILE A 1 83 ? -24.251 7.272 14.760 1.00 82.81 83 ILE A O 1
ATOM 657 N N . THR A 1 84 ? -25.353 6.189 13.125 1.00 82.06 84 THR A N 1
ATOM 658 C CA . THR A 1 84 ? -26.612 6.929 13.250 1.00 82.06 84 THR A CA 1
ATOM 659 C C . THR A 1 84 ? -27.682 5.991 13.780 1.00 82.06 84 THR A C 1
ATOM 661 O O . THR A 1 84 ? -27.925 4.938 13.200 1.00 82.06 84 THR A O 1
ATOM 664 N N . MET A 1 85 ? -28.334 6.364 14.878 1.00 81.00 8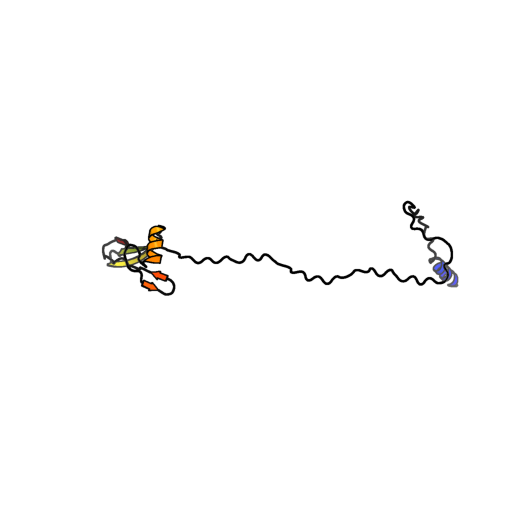5 MET A N 1
ATOM 665 C CA . MET A 1 85 ? -29.466 5.618 15.421 1.00 81.00 85 MET A CA 1
ATOM 666 C C . MET A 1 85 ? -30.725 6.458 15.248 1.00 81.00 85 MET A C 1
ATOM 668 O O . MET A 1 85 ? -30.761 7.614 15.661 1.00 81.00 85 MET A O 1
ATOM 672 N N . SER A 1 86 ? -31.733 5.897 14.585 1.00 79.38 86 SER A N 1
ATOM 673 C CA . SER A 1 86 ? -33.032 6.548 14.434 1.00 79.38 86 SER A CA 1
ATOM 674 C C . SER A 1 86 ? -33.813 6.515 15.747 1.00 79.38 86 SER A C 1
ATOM 676 O O . SER A 1 86 ? -33.578 5.668 16.611 1.00 79.38 86 SER A O 1
ATOM 678 N N . PHE A 1 87 ? -34.819 7.383 15.848 1.00 77.94 87 PHE A N 1
ATOM 679 C CA . PHE A 1 87 ? -35.765 7.392 16.966 1.00 77.94 87 PHE A CA 1
ATOM 680 C C . PHE A 1 87 ? -36.490 6.048 17.161 1.00 77.94 87 PHE A C 1
ATOM 682 O O . PHE A 1 87 ? -36.802 5.679 18.287 1.00 77.94 87 PHE A O 1
ATOM 689 N N . PHE A 1 88 ? -36.684 5.275 16.088 1.00 83.94 88 PHE A N 1
ATOM 690 C CA . PHE A 1 88 ? -37.287 3.938 16.132 1.00 83.94 88 PHE A CA 1
ATOM 691 C C . PHE A 1 88 ? -36.277 2.812 16.420 1.00 83.94 88 PHE A C 1
ATOM 693 O O . PHE A 1 88 ? -36.603 1.637 16.280 1.00 83.94 88 PHE A O 1
ATOM 700 N N . GLY A 1 89 ? -35.035 3.140 16.794 1.00 79.25 89 GLY A N 1
ATOM 701 C CA . GLY A 1 89 ? -34.006 2.159 17.153 1.00 79.25 89 GLY A CA 1
ATOM 702 C C . GLY A 1 89 ? -33.280 1.509 15.969 1.00 79.25 89 GLY A C 1
ATOM 703 O O . GLY A 1 89 ? -32.390 0.689 16.181 1.00 79.25 89 GLY A O 1
ATOM 704 N N . GLN A 1 90 ? -33.595 1.877 14.721 1.00 82.12 90 GLN A N 1
ATOM 705 C CA . GLN A 1 90 ? -32.806 1.451 13.558 1.00 82.12 90 GLN A CA 1
ATOM 706 C C . GLN A 1 90 ? -31.399 2.056 13.630 1.00 82.12 90 GLN A C 1
ATOM 708 O O . GLN A 1 90 ? -31.264 3.279 13.683 1.00 82.12 90 GLN A O 1
ATOM 713 N N . VAL A 1 91 ? -30.369 1.209 13.602 1.00 83.62 91 VAL A N 1
ATOM 714 C CA . VAL A 1 91 ? -28.957 1.614 13.606 1.00 83.62 91 VAL A CA 1
ATOM 715 C C . VAL A 1 91 ? -28.392 1.503 12.194 1.00 83.62 91 VAL A C 1
ATOM 717 O O . VAL A 1 91 ? -28.455 0.443 11.576 1.00 83.62 91 VAL A O 1
ATOM 720 N N . VAL A 1 92 ? -27.814 2.592 11.701 1.00 83.31 92 VAL A N 1
ATOM 721 C CA . VAL A 1 92 ? -27.097 2.673 10.428 1.00 83.31 92 VAL A CA 1
ATOM 722 C C . VAL A 1 92 ? -25.627 2.925 10.735 1.00 83.31 92 VAL A C 1
ATOM 724 O O . VAL A 1 92 ? -25.291 3.891 11.419 1.00 83.31 92 VAL A O 1
ATOM 727 N N . ILE A 1 93 ? -24.756 2.045 10.244 1.00 84.50 93 ILE A N 1
ATOM 728 C CA . ILE A 1 93 ? -23.305 2.146 10.414 1.00 84.50 93 ILE A CA 1
ATOM 729 C C . ILE A 1 93 ? -22.696 2.363 9.035 1.00 84.50 93 ILE A C 1
ATOM 731 O O . ILE A 1 93 ? -22.799 1.490 8.175 1.00 84.50 93 ILE A O 1
ATOM 735 N N . VAL A 1 94 ? -22.067 3.516 8.833 1.00 86.94 94 VAL A N 1
ATOM 736 C CA . VAL A 1 94 ? -21.383 3.859 7.584 1.00 86.94 94 VAL A CA 1
ATOM 737 C C . VAL A 1 94 ? -19.874 3.804 7.831 1.00 86.94 94 VAL A C 1
ATOM 739 O O . VAL A 1 94 ? -19.377 4.601 8.632 1.00 86.94 94 VAL A O 1
ATOM 742 N N . PRO A 1 95 ? -19.142 2.858 7.217 1.00 87.06 95 PRO A N 1
ATOM 743 C CA . PRO A 1 95 ? -17.687 2.844 7.282 1.00 87.06 95 PRO A CA 1
ATOM 744 C C . PRO A 1 95 ? -17.110 3.971 6.419 1.00 87.06 95 PRO A C 1
ATOM 746 O O . PRO A 1 95 ? -17.597 4.227 5.320 1.00 87.06 95 PRO A O 1
ATOM 749 N N . ASP A 1 96 ? -16.057 4.611 6.910 1.00 87.69 96 ASP A N 1
ATOM 750 C CA . ASP A 1 96 ? -15.302 5.649 6.212 1.00 87.69 96 ASP A CA 1
ATOM 751 C C . ASP A 1 96 ? -13.792 5.449 6.430 1.00 87.69 96 ASP A C 1
ATOM 753 O O . ASP A 1 96 ? -13.364 4.819 7.405 1.00 87.69 96 ASP A O 1
ATOM 757 N N . LYS A 1 97 ? -12.975 5.942 5.497 1.00 89.50 97 LYS A N 1
ATOM 758 C CA . LYS A 1 97 ? -11.525 5.747 5.497 1.00 89.50 97 LYS A CA 1
ATOM 759 C C . LYS A 1 97 ? -10.799 6.996 5.016 1.00 89.50 97 LYS A C 1
ATOM 761 O O . LYS A 1 97 ? -10.946 7.409 3.871 1.00 89.50 97 LYS A O 1
ATOM 766 N N . VAL A 1 98 ? -9.933 7.535 5.870 1.00 89.81 98 VAL A N 1
ATOM 767 C CA . VAL A 1 98 ? -9.157 8.750 5.579 1.00 89.81 98 VAL A CA 1
ATOM 768 C C . VAL A 1 98 ? -7.677 8.404 5.448 1.00 89.81 98 VAL A C 1
ATOM 770 O O . VAL A 1 98 ? -7.131 7.704 6.298 1.00 89.81 98 VAL A O 1
ATOM 773 N N . SER A 1 99 ? -7.003 8.878 4.399 1.00 90.75 99 SER A N 1
ATOM 774 C CA . SER A 1 99 ? -5.551 8.711 4.250 1.00 90.75 99 SER A CA 1
ATOM 775 C C . SER A 1 99 ? -4.792 9.556 5.268 1.00 90.75 99 SER A C 1
ATOM 777 O O . SER A 1 99 ? -5.107 10.730 5.454 1.00 90.75 99 SER A O 1
ATOM 779 N N . ILE A 1 100 ? -3.770 8.972 5.892 1.00 91.00 100 ILE A N 1
ATOM 780 C CA . ILE A 1 100 ? -2.850 9.684 6.781 1.00 91.00 100 ILE A CA 1
ATOM 781 C C . ILE A 1 100 ? -1.471 9.689 6.133 1.00 91.00 100 ILE A C 1
ATOM 783 O O . ILE A 1 100 ? -0.989 8.647 5.675 1.00 91.00 100 ILE A O 1
ATOM 787 N N . ASP A 1 101 ? -0.816 10.845 6.154 1.00 90.88 101 ASP A N 1
ATOM 788 C CA . ASP A 1 101 ? 0.564 10.962 5.704 1.00 90.88 101 ASP A CA 1
ATOM 789 C C . ASP A 1 101 ? 1.475 10.043 6.522 1.00 90.88 101 ASP A C 1
ATOM 791 O O . ASP A 1 101 ? 1.437 10.000 7.754 1.00 90.88 101 ASP A O 1
ATOM 795 N N . THR A 1 102 ? 2.287 9.264 5.812 1.00 90.44 102 THR A N 1
ATOM 796 C CA . THR A 1 102 ? 3.258 8.356 6.423 1.00 90.44 102 THR A CA 1
ATOM 797 C C . THR A 1 102 ? 4.625 9.006 6.366 1.00 90.44 102 THR A C 1
ATOM 799 O O . THR A 1 102 ? 5.139 9.293 5.284 1.00 90.44 102 THR A O 1
ATOM 802 N N . THR A 1 103 ? 5.223 9.246 7.529 1.00 92.25 103 THR A N 1
ATOM 803 C CA . THR A 1 103 ? 6.566 9.828 7.575 1.00 92.25 103 THR A CA 1
ATOM 804 C C . THR A 1 103 ? 7.611 8.822 7.066 1.00 92.25 103 THR A C 1
ATOM 806 O O . THR A 1 103 ? 7.407 7.607 7.172 1.00 92.25 103 THR A O 1
ATOM 809 N N . PRO A 1 104 ? 8.760 9.277 6.532 1.00 90.62 104 PRO A N 1
ATOM 810 C CA . PRO A 1 104 ? 9.803 8.371 6.046 1.00 90.62 104 PRO A CA 1
ATOM 811 C C . PRO A 1 104 ? 10.323 7.397 7.115 1.00 90.62 104 PRO A C 1
ATOM 813 O O . PRO A 1 104 ? 10.605 6.240 6.809 1.00 90.62 104 PRO A O 1
ATOM 816 N N . SER A 1 105 ? 10.418 7.839 8.373 1.00 90.44 105 SER A N 1
ATOM 817 C CA . SER A 1 105 ? 10.848 7.000 9.497 1.00 90.44 105 SER A CA 1
ATOM 818 C C . SER A 1 105 ? 9.836 5.902 9.817 1.00 90.44 105 SER A C 1
ATOM 820 O O . SER A 1 105 ? 10.228 4.750 9.985 1.00 90.44 105 SER A O 1
ATOM 822 N N . GLU A 1 106 ? 8.542 6.227 9.843 1.00 91.75 106 GLU A N 1
ATOM 823 C CA . GLU A 1 106 ? 7.475 5.237 10.023 1.00 91.75 106 GLU A CA 1
ATOM 824 C C . GLU A 1 106 ? 7.439 4.234 8.870 1.00 91.75 106 GLU A C 1
ATOM 826 O O . GLU A 1 106 ? 7.309 3.038 9.105 1.00 91.75 106 GLU A O 1
ATOM 831 N N . CYS A 1 107 ? 7.605 4.689 7.625 1.00 92.06 107 CYS A N 1
ATOM 832 C CA . CYS A 1 107 ? 7.675 3.783 6.480 1.00 92.06 107 CYS A CA 1
ATOM 833 C C . CYS A 1 107 ? 8.869 2.824 6.591 1.00 92.06 107 CYS A C 1
ATOM 835 O O . CYS A 1 107 ? 8.737 1.627 6.337 1.00 92.06 107 CYS A O 1
ATOM 837 N N . ASN A 1 108 ? 10.025 3.320 7.038 1.00 92.19 108 ASN A N 1
ATOM 838 C CA . ASN A 1 108 ? 11.190 2.478 7.284 1.00 92.19 108 ASN A CA 1
ATOM 839 C C . ASN A 1 108 ? 10.929 1.437 8.391 1.00 92.19 108 ASN A C 1
ATOM 841 O O . ASN A 1 108 ? 11.352 0.288 8.268 1.00 92.19 108 ASN A O 1
ATOM 845 N N . ASP A 1 109 ? 10.192 1.807 9.441 1.00 91.25 109 ASP A N 1
ATOM 846 C CA . ASP A 1 109 ? 9.763 0.887 10.502 1.00 91.25 109 ASP A CA 1
ATOM 847 C C . ASP A 1 109 ? 8.801 -0.193 9.972 1.00 91.25 109 ASP A C 1
ATOM 849 O O . ASP A 1 109 ? 8.991 -1.388 10.218 1.00 91.25 109 ASP A O 1
ATOM 853 N N . MET A 1 110 ? 7.832 0.199 9.138 1.00 93.06 110 MET A N 1
ATOM 854 C CA . MET A 1 110 ? 6.904 -0.720 8.466 1.00 93.06 110 MET A CA 1
ATOM 855 C C . MET A 1 110 ? 7.633 -1.709 7.552 1.00 93.06 110 MET A C 1
ATOM 857 O O . MET A 1 110 ? 7.290 -2.892 7.511 1.00 93.06 110 MET A O 1
ATOM 861 N N . VAL A 1 111 ? 8.652 -1.254 6.821 1.00 92.12 111 VAL A N 1
ATOM 862 C CA . VAL A 1 111 ? 9.420 -2.103 5.902 1.00 92.12 111 VAL A CA 1
ATOM 863 C C . VAL A 1 111 ? 10.321 -3.073 6.662 1.00 92.12 111 VAL A C 1
ATOM 865 O O . VAL A 1 111 ? 10.297 -4.267 6.350 1.00 92.12 111 VAL A O 1
ATOM 868 N N . ASN A 1 112 ? 11.079 -2.596 7.652 1.00 92.62 112 ASN A N 1
ATOM 869 C CA . ASN A 1 112 ? 12.101 -3.401 8.326 1.00 92.62 112 ASN A CA 1
ATOM 870 C C . ASN A 1 112 ? 11.532 -4.266 9.449 1.00 92.62 112 ASN A C 1
ATOM 872 O O . ASN A 1 112 ? 11.868 -5.443 9.551 1.00 92.62 112 ASN A O 1
ATOM 876 N N . HIS A 1 113 ? 10.651 -3.704 10.274 1.00 91.88 113 HIS A N 1
ATOM 877 C CA . HIS A 1 113 ? 10.138 -4.377 11.467 1.00 91.88 113 HIS A CA 1
ATOM 878 C C . HIS A 1 113 ? 8.739 -4.954 11.274 1.00 91.88 113 HIS A C 1
ATOM 880 O O . HIS A 1 113 ? 8.251 -5.646 12.163 1.00 91.88 113 HIS A O 1
ATOM 886 N N . LYS A 1 114 ? 8.092 -4.690 10.128 1.00 92.62 114 LYS A N 1
ATOM 887 C CA . LYS A 1 114 ? 6.703 -5.096 9.853 1.00 92.62 114 LYS A CA 1
ATOM 888 C C . LYS A 1 114 ? 5.757 -4.621 10.955 1.00 92.62 114 LYS A C 1
ATOM 890 O O . LYS A 1 114 ? 4.844 -5.341 11.356 1.00 92.62 114 LYS A O 1
ATOM 895 N N . LYS A 1 115 ? 5.998 -3.407 11.459 1.00 90.94 115 LYS A N 1
ATOM 896 C CA . LYS A 1 115 ? 5.189 -2.770 12.496 1.00 90.94 115 LYS A CA 1
ATOM 897 C C . LYS A 1 115 ? 4.565 -1.485 11.981 1.00 90.94 115 LYS A C 1
ATOM 899 O O . LYS A 1 115 ? 5.200 -0.708 11.281 1.00 90.94 115 LYS A O 1
ATOM 904 N N . CYS A 1 116 ? 3.310 -1.262 12.348 1.00 88.12 116 CYS A N 1
ATOM 905 C CA . CYS A 1 116 ? 2.594 -0.023 12.088 1.00 88.12 116 CYS A CA 1
ATOM 906 C C . CYS A 1 116 ? 2.129 0.550 13.426 1.00 88.12 116 CYS A C 1
ATOM 908 O O . CYS A 1 116 ? 1.302 -0.052 14.112 1.00 88.12 116 CYS A O 1
ATOM 910 N N . ASN A 1 117 ? 2.673 1.710 13.806 1.00 85.56 117 ASN A N 1
ATOM 911 C CA . ASN A 1 117 ? 2.391 2.355 15.092 1.00 85.56 117 ASN A CA 1
ATOM 912 C C . ASN A 1 117 ? 2.601 1.404 16.296 1.00 85.56 117 ASN A C 1
ATOM 914 O O . ASN A 1 117 ? 1.769 1.325 17.195 1.00 85.56 117 ASN A O 1
ATOM 918 N N . GLY A 1 118 ? 3.674 0.604 16.257 1.00 84.62 118 GLY A N 1
ATOM 919 C CA . GLY A 1 118 ? 4.005 -0.395 17.282 1.00 84.62 118 GLY A CA 1
ATOM 920 C C . GLY A 1 118 ? 3.262 -1.734 17.179 1.00 84.62 118 GLY A C 1
ATOM 921 O O . GLY A 1 118 ? 3.690 -2.698 17.811 1.00 84.62 118 GLY A O 1
ATOM 922 N N . ASN A 1 119 ? 2.212 -1.834 16.359 1.00 88.69 119 ASN A N 1
ATOM 923 C CA . ASN A 1 119 ? 1.448 -3.070 16.177 1.00 88.69 119 ASN A CA 1
ATOM 924 C C . ASN A 1 119 ? 2.030 -3.937 15.061 1.00 88.69 119 ASN A C 1
ATOM 926 O O . ASN A 1 119 ? 2.448 -3.419 14.025 1.00 88.69 119 ASN A O 1
ATOM 930 N N . GLU A 1 120 ? 2.013 -5.256 15.243 1.00 90.31 120 GLU A N 1
ATOM 931 C CA . GLU A 1 120 ? 2.483 -6.200 14.227 1.00 90.31 120 GLU A CA 1
ATOM 932 C C . GLU A 1 120 ? 1.565 -6.227 13.001 1.00 90.31 120 GLU A C 1
ATOM 934 O O . GLU A 1 120 ? 0.338 -6.308 13.102 1.00 90.31 120 GLU A O 1
ATOM 939 N N . MET A 1 121 ? 2.179 -6.183 11.822 1.00 92.25 121 MET A N 1
ATOM 940 C CA . MET A 1 121 ? 1.500 -6.290 10.539 1.00 92.25 121 MET A CA 1
ATOM 941 C C . MET A 1 121 ? 1.476 -7.753 10.093 1.00 92.25 121 MET A C 1
ATOM 943 O O . MET A 1 121 ? 2.481 -8.460 10.156 1.00 92.25 121 MET A O 1
ATOM 947 N N . LYS A 1 122 ? 0.335 -8.207 9.580 1.00 91.44 122 LYS A N 1
ATOM 948 C CA . LYS A 1 122 ? 0.169 -9.560 9.043 1.00 91.44 122 LYS A CA 1
ATOM 949 C C . LYS A 1 122 ? 0.503 -9.581 7.557 1.00 91.44 122 LYS A C 1
ATOM 951 O O . LYS A 1 122 ? 0.157 -8.652 6.828 1.00 91.44 122 LYS A O 1
ATOM 956 N N . ALA A 1 123 ? 1.157 -10.645 7.103 1.00 90.44 123 ALA A N 1
ATOM 957 C CA . ALA A 1 123 ? 1.355 -10.879 5.678 1.00 90.44 123 ALA A CA 1
ATOM 958 C C . ALA A 1 123 ? 0.003 -11.175 5.007 1.00 90.44 123 ALA A C 1
ATOM 960 O O . ALA A 1 123 ? -0.775 -11.993 5.496 1.00 90.44 123 ALA A O 1
ATOM 961 N N . SER A 1 124 ? -0.270 -10.495 3.900 1.00 87.94 124 SER A N 1
ATOM 962 C CA . SER A 1 124 ? -1.451 -10.665 3.056 1.00 87.94 124 SER A CA 1
ATOM 963 C C . SER A 1 124 ? -0.998 -10.528 1.610 1.00 87.94 124 SER A C 1
ATOM 965 O O . SER A 1 124 ? -0.661 -9.430 1.169 1.00 87.94 124 SER A O 1
ATOM 967 N N . ASP A 1 125 ? -0.993 -11.632 0.870 1.00 87.12 125 ASP A N 1
ATOM 968 C CA . ASP A 1 125 ? -0.508 -11.690 -0.512 1.00 87.12 125 ASP A CA 1
ATOM 969 C C . ASP A 1 125 ? 0.894 -11.060 -0.652 1.00 87.12 125 ASP A C 1
ATOM 971 O O . ASP A 1 125 ? 1.858 -11.525 -0.047 1.00 87.12 125 ASP A O 1
ATOM 975 N N . ASN A 1 126 ? 0.995 -9.957 -1.399 1.00 84.69 126 ASN A N 1
ATOM 976 C CA . ASN A 1 126 ? 2.234 -9.228 -1.676 1.00 84.69 126 ASN A CA 1
ATOM 977 C C . ASN A 1 126 ? 2.446 -8.012 -0.754 1.00 84.69 126 ASN A C 1
ATOM 979 O O . ASN A 1 126 ? 3.253 -7.135 -1.062 1.00 84.69 126 ASN A O 1
ATOM 983 N N . LYS A 1 127 ? 1.696 -7.905 0.350 1.00 90.12 127 LYS A N 1
ATOM 984 C CA . LYS A 1 127 ? 1.756 -6.765 1.276 1.00 90.12 127 LYS A CA 1
ATOM 985 C C . LYS A 1 127 ? 1.722 -7.211 2.733 1.00 90.12 127 LYS A C 1
ATOM 987 O O . LYS A 1 127 ? 1.255 -8.290 3.076 1.00 90.12 127 LYS A O 1
ATOM 992 N N . TYR A 1 128 ? 2.194 -6.332 3.605 1.00 89.75 128 TYR A N 1
ATOM 993 C CA . TYR A 1 128 ? 1.983 -6.444 5.042 1.00 89.75 128 TYR A CA 1
ATOM 994 C C . TYR A 1 128 ? 0.891 -5.454 5.429 1.00 89.75 128 TYR A C 1
ATOM 996 O O . TYR A 1 128 ? 0.913 -4.308 4.977 1.00 89.75 128 TYR A O 1
ATOM 1004 N N . VAL A 1 129 ? -0.077 -5.889 6.231 1.00 89.62 129 VAL A N 1
ATOM 1005 C CA . VAL A 1 129 ? -1.233 -5.075 6.617 1.00 89.62 129 VAL A CA 1
ATOM 1006 C C . VAL A 1 129 ? -1.461 -5.187 8.115 1.00 89.62 129 VAL A C 1
ATOM 1008 O O . VAL A 1 129 ? -1.501 -6.279 8.677 1.00 89.62 129 VAL A O 1
ATOM 1011 N N . PHE A 1 130 ? -1.638 -4.041 8.755 1.00 87.88 130 PHE A N 1
ATOM 1012 C CA . PHE A 1 130 ? -2.268 -3.947 10.060 1.00 87.88 130 PHE A CA 1
ATOM 1013 C C . PHE A 1 130 ? -3.643 -3.321 9.842 1.00 87.88 130 PHE A C 1
ATOM 1015 O O . PHE A 1 130 ? -3.731 -2.216 9.307 1.00 87.88 130 PHE A O 1
ATOM 1022 N N . ASP A 1 131 ? -4.697 -4.054 10.192 1.00 84.12 131 ASP A N 1
ATOM 1023 C CA . ASP A 1 131 ? -6.070 -3.569 10.107 1.00 84.12 131 ASP A CA 1
ATOM 1024 C C . ASP A 1 131 ? -6.721 -3.699 11.480 1.00 84.12 131 ASP A C 1
ATOM 1026 O O . ASP A 1 131 ? -6.696 -4.768 12.100 1.00 84.12 131 ASP A O 1
ATOM 1030 N N . HIS A 1 132 ? -7.266 -2.588 11.957 1.00 80.25 132 HIS A N 1
ATOM 1031 C CA . HIS A 1 132 ? -8.051 -2.534 13.173 1.00 80.25 132 HIS A CA 1
ATOM 1032 C C . HIS A 1 132 ? -9.395 -1.911 12.825 1.00 80.25 132 HIS A C 1
ATOM 1034 O O . HIS A 1 132 ? -9.475 -0.761 12.380 1.00 80.25 132 HIS A O 1
ATOM 1040 N N . GLU A 1 133 ? -10.461 -2.686 13.008 1.00 74.81 133 GLU A N 1
ATOM 1041 C CA . GLU A 1 133 ? -11.800 -2.139 12.889 1.00 74.81 133 GLU A CA 1
ATOM 1042 C C . GLU A 1 133 ? -12.158 -1.374 14.167 1.00 74.81 133 GLU A C 1
ATOM 1044 O O . GLU A 1 133 ? -12.059 -1.943 15.257 1.00 74.81 133 GLU A O 1
ATOM 1049 N N . PRO A 1 134 ? -12.641 -0.122 14.067 1.00 73.31 134 PRO A N 1
ATOM 1050 C CA . PRO A 1 134 ? -13.117 0.597 15.238 1.00 73.31 134 PRO A CA 1
ATOM 1051 C C . PRO A 1 134 ? -14.294 -0.145 15.879 1.00 73.31 134 PRO A C 1
ATOM 1053 O O . PRO A 1 134 ? -15.274 -0.506 15.212 1.00 73.31 134 PRO A O 1
ATOM 1056 N N . THR A 1 135 ? -14.190 -0.353 17.193 1.00 72.25 135 THR A N 1
ATOM 1057 C CA . THR A 1 135 ? -15.230 -0.972 18.019 1.00 72.25 135 THR A CA 1
ATOM 1058 C C . THR A 1 135 ? -16.498 -0.126 17.967 1.00 72.25 135 THR A C 1
ATOM 1060 O O . THR A 1 135 ? -16.490 1.057 18.300 1.00 72.25 135 THR A O 1
ATOM 1063 N N . THR A 1 136 ? -17.620 -0.716 17.566 1.00 65.00 136 THR A N 1
ATOM 1064 C CA . THR A 1 136 ? -18.898 -0.000 17.490 1.00 65.00 136 THR A CA 1
ATOM 1065 C C . THR A 1 136 ? -19.470 0.216 18.889 1.00 65.00 136 THR A C 1
ATOM 1067 O O . THR A 1 136 ? -20.086 -0.684 19.462 1.00 65.00 136 THR A O 1
ATOM 1070 N N . LEU A 1 137 ? -19.291 1.413 19.444 1.00 62.34 137 LEU A N 1
ATOM 1071 C CA . LEU A 1 137 ? -20.023 1.850 20.630 1.00 62.34 137 LEU A CA 1
ATOM 1072 C C . LEU A 1 137 ? -21.418 2.334 20.203 1.00 62.34 137 LEU A C 1
ATOM 1074 O O . LEU A 1 137 ? -21.543 3.225 19.366 1.00 62.34 137 LEU A O 1
ATOM 1078 N N . LYS A 1 138 ? -22.478 1.731 20.756 1.00 57.62 138 LYS A N 1
ATOM 1079 C CA . LYS A 1 138 ? -23.888 1.979 20.386 1.00 57.62 138 LYS A CA 1
ATOM 1080 C C . LYS A 1 138 ? -24.467 3.259 21.014 1.00 57.62 138 LYS A C 1
ATOM 1082 O O . LYS A 1 138 ? -25.570 3.237 21.553 1.00 57.62 138 LYS A O 1
ATOM 1087 N N . TYR A 1 139 ? -23.726 4.361 20.995 1.00 61.66 139 TYR A N 1
ATOM 1088 C CA . TYR A 1 139 ? -24.248 5.650 21.450 1.00 61.66 139 TYR A CA 1
ATOM 1089 C C . TYR A 1 139 ? -24.970 6.369 20.303 1.00 61.66 139 TYR A C 1
ATOM 1091 O O . TYR A 1 139 ? -24.629 6.204 19.130 1.00 61.66 139 TYR A O 1
ATOM 1099 N N . TRP A 1 140 ? -26.006 7.139 20.637 1.00 49.28 140 TRP A N 1
ATOM 1100 C CA . TRP A 1 140 ? -26.774 7.920 19.666 1.00 49.28 140 TRP A CA 1
ATOM 1101 C C . TRP A 1 140 ? -25.855 8.939 18.967 1.00 49.28 140 TRP A C 1
ATOM 1103 O O . TRP A 1 140 ? -25.184 9.707 19.648 1.00 49.28 140 TRP A O 1
ATOM 1113 N N . MET A 1 141 ? -25.832 8.944 17.625 1.00 56.69 141 MET A N 1
ATOM 1114 C CA . MET A 1 141 ? -25.015 9.836 16.776 1.00 56.69 141 MET A CA 1
ATOM 1115 C C . MET A 1 141 ? -23.551 9.939 17.224 1.00 56.69 141 MET A C 1
ATOM 1117 O O . MET A 1 141 ? -23.115 10.954 17.763 1.00 56.69 141 MET A O 1
ATOM 1121 N N . SER A 1 142 ? -22.774 8.882 17.007 1.00 59.25 142 SER A N 1
ATOM 1122 C CA . SER A 1 142 ? -21.365 8.841 17.410 1.00 59.25 142 SER A CA 1
ATOM 1123 C C . SER A 1 142 ? -20.451 8.509 16.238 1.00 59.25 142 SER A C 1
ATOM 1125 O O . SER A 1 142 ? -20.805 7.736 15.348 1.00 59.25 142 SER A O 1
ATOM 1127 N N . THR A 1 143 ? -19.254 9.097 16.250 1.00 62.78 143 THR A N 1
ATOM 1128 C CA . THR A 1 143 ? -18.167 8.756 15.324 1.00 62.78 143 THR A CA 1
ATOM 1129 C C . THR A 1 143 ? -17.062 8.085 16.124 1.00 62.78 143 THR A C 1
ATOM 1131 O O . THR A 1 143 ? -16.536 8.684 17.060 1.00 62.78 143 THR A O 1
ATOM 1134 N N . VAL A 1 144 ? -16.724 6.843 15.773 1.00 65.81 144 VAL A N 1
ATOM 1135 C CA . VAL A 1 144 ? -15.637 6.091 16.418 1.00 65.81 144 VAL A CA 1
ATOM 1136 C C . VAL A 1 144 ? -14.495 5.914 15.427 1.00 65.81 144 VAL A C 1
ATOM 1138 O O . VAL A 1 144 ? -14.729 5.630 14.251 1.00 65.81 144 VAL A O 1
ATOM 1141 N N . THR A 1 145 ? -13.264 6.089 15.904 1.00 62.16 145 THR A N 1
ATOM 1142 C CA . THR A 1 145 ? -12.053 6.025 15.082 1.00 62.16 145 THR A CA 1
ATOM 1143 C C . THR A 1 145 ? -11.043 5.043 15.657 1.00 62.16 145 THR A C 1
ATOM 1145 O O . THR A 1 145 ? -10.861 5.030 16.874 1.00 62.16 145 THR A O 1
ATOM 1148 N N . ALA A 1 146 ? -10.383 4.283 14.784 1.00 56.84 146 ALA A N 1
ATOM 1149 C CA . ALA A 1 146 ? -9.267 3.389 15.092 1.00 56.84 146 ALA A CA 1
ATOM 1150 C C . ALA A 1 146 ? -7.978 3.881 14.426 1.00 56.84 146 ALA A C 1
ATOM 1152 O O . ALA A 1 146 ? -8.074 4.436 13.302 1.00 56.84 146 ALA A O 1
#

Nearest PDB structures (foldseek):
  5mdm-assembly2_C  TM=6.018E-01  e=3.666E-01  Chandipura virus
  5i2s-assembly1_A  TM=5.718E-01  e=2.147E-01  Vesicular stomatitis Indiana virus strain Mudd-Summers
  6u08-assembly4_G  TM=3.690E-01  e=1.204E+00  Burkholderia cenocepacia
  8g1i-assembly1_A  TM=1.976E-01  e=4.193E+00  Streptococcus pyogenes

pLDDT: mean 71.75, std 16.87, range [37.78, 93.06]

Secondary structure (DSSP, 8-state):
--SHHHHHHHHGGG---------PPP-SS-----SSPPSS----------------PPP----------------EEEEEEEEEE-TTS-EEEEEEEEEEPPPHHHHHHHHHH-EETTEEPEEETTEEE---PPP----TTEEEE-

InterPro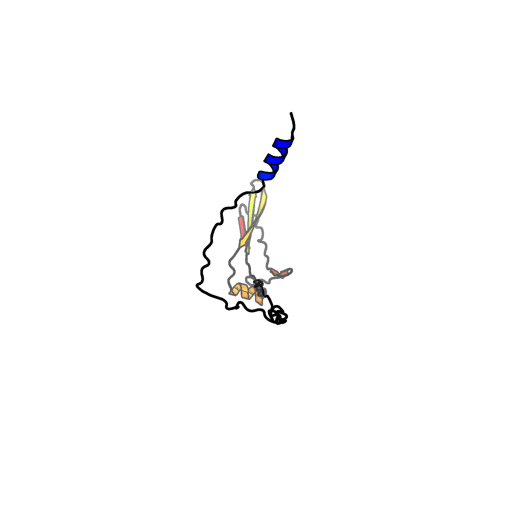 domains:
  IPR001903 Spike glycoprotein fusion domain, Rhabdovirus [PF00974] (70-145)